Protein AF-A0A7W0EUY7-F1 (afdb_monomer_lite)

Structure (mmCIF, N/CA/C/O backbone):
data_AF-A0A7W0EUY7-F1
#
_entry.id   AF-A0A7W0EUY7-F1
#
loop_
_atom_site.group_PDB
_atom_site.id
_atom_site.type_symbol
_atom_site.label_atom_id
_atom_site.label_alt_id
_atom_site.label_comp_id
_atom_site.label_asym_id
_atom_site.label_entity_id
_atom_site.label_seq_id
_atom_site.pdbx_PDB_ins_code
_atom_site.Cartn_x
_atom_site.Cartn_y
_atom_site.Cartn_z
_atom_site.occupancy
_atom_site.B_iso_or_equiv
_atom_site.auth_seq_id
_atom_site.auth_comp_id
_atom_site.auth_asym_id
_atom_site.auth_atom_id
_atom_site.pdbx_PDB_model_num
ATOM 1 N N . MET A 1 1 ? 21.046 -9.118 4.635 1.00 49.88 1 MET A N 1
ATOM 2 C CA . MET A 1 1 ? 20.279 -7.925 4.225 1.00 49.88 1 MET A CA 1
ATOM 3 C C . MET A 1 1 ? 18.890 -8.117 4.814 1.00 49.88 1 MET A C 1
ATOM 5 O O . MET A 1 1 ? 18.230 -9.040 4.365 1.00 49.88 1 MET A O 1
ATOM 9 N N . THR A 1 2 ? 18.497 -7.392 5.869 1.00 63.44 2 THR A N 1
ATOM 10 C CA . THR A 1 2 ? 17.115 -7.504 6.379 1.00 63.44 2 THR A CA 1
ATOM 11 C C . THR A 1 2 ? 16.222 -6.708 5.430 1.00 63.44 2 THR A C 1
ATOM 13 O O . THR A 1 2 ? 16.460 -5.518 5.200 1.00 63.44 2 THR A O 1
ATOM 16 N N . GLU A 1 3 ? 15.284 -7.381 4.775 1.00 72.25 3 GLU A N 1
ATOM 17 C CA . GLU A 1 3 ? 14.308 -6.731 3.907 1.00 72.25 3 GLU A CA 1
ATOM 18 C C . GLU A 1 3 ? 13.323 -5.973 4.804 1.00 72.25 3 GLU A C 1
ATOM 20 O O . GLU A 1 3 ? 12.881 -6.496 5.822 1.00 72.25 3 GLU A O 1
ATOM 25 N N . LYS A 1 4 ? 13.000 -4.722 4.476 1.00 80.94 4 LYS A N 1
ATOM 26 C CA . LYS A 1 4 ? 12.110 -3.875 5.285 1.00 80.94 4 LYS A CA 1
ATOM 27 C C . LYS A 1 4 ? 10.884 -3.502 4.466 1.00 80.94 4 LYS A C 1
ATOM 29 O O . LYS A 1 4 ? 11.022 -3.122 3.305 1.00 80.94 4 LYS A O 1
ATOM 34 N N . ARG A 1 5 ? 9.695 -3.591 5.059 1.00 84.44 5 ARG A N 1
ATOM 35 C CA . ARG A 1 5 ? 8.418 -3.252 4.415 1.00 84.44 5 ARG A CA 1
ATOM 36 C C . ARG A 1 5 ? 7.858 -1.968 5.015 1.00 84.44 5 ARG A C 1
ATOM 38 O O . ARG A 1 5 ? 7.677 -1.880 6.228 1.00 84.44 5 ARG A O 1
ATOM 45 N N . GLY A 1 6 ? 7.596 -0.979 4.165 1.00 85.94 6 GLY A N 1
ATOM 46 C CA . GLY A 1 6 ? 6.911 0.254 4.545 1.00 85.94 6 GLY A CA 1
ATOM 47 C C . GLY A 1 6 ? 5.396 0.066 4.555 1.00 85.94 6 GLY A C 1
ATOM 48 O O . GLY A 1 6 ? 4.844 -0.643 3.717 1.00 85.94 6 GLY A O 1
ATOM 49 N N . PHE A 1 7 ? 4.708 0.716 5.487 1.00 89.19 7 PHE A N 1
ATOM 50 C CA . PHE A 1 7 ? 3.252 0.779 5.572 1.00 89.19 7 PHE A CA 1
ATOM 51 C C . PHE A 1 7 ? 2.816 2.219 5.828 1.00 89.19 7 PHE A C 1
ATOM 53 O O . PHE A 1 7 ? 3.402 2.905 6.663 1.00 89.19 7 PHE A O 1
ATOM 60 N N . LYS A 1 8 ? 1.758 2.670 5.158 1.00 88.81 8 LYS A N 1
ATOM 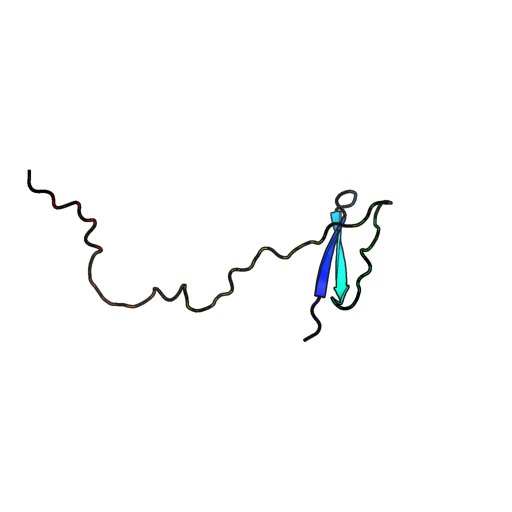61 C CA . LYS A 1 8 ? 1.170 4.004 5.275 1.00 88.81 8 LYS A CA 1
ATOM 62 C C . LYS A 1 8 ? -0.296 3.915 5.700 1.00 88.81 8 LYS A C 1
ATOM 64 O O . LYS A 1 8 ? -1.073 3.127 5.166 1.00 88.81 8 LYS A O 1
ATOM 69 N N . CYS A 1 9 ? -0.685 4.739 6.669 1.00 90.50 9 CYS A N 1
ATOM 70 C CA . CYS A 1 9 ? -2.075 4.890 7.093 1.00 90.50 9 CYS A CA 1
ATOM 71 C C . CYS A 1 9 ? -2.773 5.943 6.225 1.00 90.50 9 CYS A C 1
ATOM 73 O O . CYS A 1 9 ? -2.309 7.079 6.150 1.00 90.50 9 CYS A O 1
ATOM 75 N N . GLU A 1 10 ? -3.914 5.607 5.622 1.00 86.06 10 GLU A N 1
ATOM 76 C CA . GLU A 1 10 ? -4.691 6.551 4.800 1.00 86.06 10 GLU A CA 1
ATOM 77 C C . GLU A 1 10 ? -5.479 7.569 5.646 1.00 86.06 10 GLU A C 1
ATOM 79 O O . GLU A 1 10 ? -5.713 8.687 5.196 1.00 86.06 10 GLU A O 1
ATOM 84 N N . GLY A 1 11 ? -5.821 7.233 6.896 1.00 88.50 11 GLY A N 1
ATOM 85 C CA . GLY A 1 11 ? -6.578 8.120 7.789 1.00 88.50 11 GLY A CA 1
ATOM 86 C C . GLY A 1 11 ? -5.750 9.257 8.397 1.00 88.50 11 GLY A C 1
ATOM 87 O O . GLY A 1 11 ? -6.218 10.388 8.479 1.00 88.50 11 GLY A O 1
ATOM 88 N N . CYS A 1 12 ? -4.506 8.981 8.808 1.00 89.81 12 CYS A N 1
ATOM 89 C CA . CYS A 1 12 ? -3.634 9.974 9.454 1.00 89.81 12 CYS A CA 1
ATOM 90 C C . CYS A 1 12 ? -2.325 10.264 8.703 1.00 89.81 12 CYS A C 1
ATOM 92 O O . CYS A 1 12 ? -1.512 11.044 9.192 1.00 89.81 12 CYS A O 1
ATOM 94 N N . ASN A 1 13 ? -2.108 9.647 7.536 1.00 85.62 13 ASN A N 1
ATOM 95 C CA . ASN A 1 13 ? -0.911 9.806 6.699 1.00 85.62 13 ASN A CA 1
ATOM 96 C C . ASN A 1 13 ? 0.427 9.427 7.368 1.00 85.62 13 ASN A C 1
ATOM 98 O O . ASN A 1 13 ? 1.488 9.752 6.840 1.00 85.62 13 ASN A O 1
ATOM 102 N N . ARG A 1 14 ? 0.411 8.694 8.491 1.00 85.50 14 ARG A N 1
ATOM 103 C CA . ARG A 1 14 ? 1.638 8.171 9.113 1.00 85.50 14 ARG A CA 1
ATOM 104 C C . ARG A 1 14 ? 2.213 6.997 8.331 1.00 85.50 14 ARG A C 1
ATOM 106 O O . ARG A 1 14 ? 1.465 6.138 7.868 1.00 85.50 14 ARG A O 1
ATOM 113 N N . THR A 1 15 ? 3.537 6.925 8.286 1.00 86.81 15 THR A N 1
ATOM 114 C CA . THR A 1 15 ? 4.311 5.810 7.729 1.00 86.81 15 THR A CA 1
ATOM 115 C C . THR A 1 15 ? 5.065 5.064 8.825 1.00 86.81 15 THR A C 1
ATOM 117 O O . THR A 1 15 ? 5.629 5.685 9.723 1.00 86.81 15 THR A O 1
ATOM 120 N N . THR A 1 16 ? 5.085 3.736 8.747 1.00 86.31 16 THR A N 1
ATOM 121 C CA . THR A 1 16 ? 5.854 2.848 9.627 1.00 86.31 16 THR A CA 1
ATOM 122 C C . THR A 1 16 ? 6.613 1.821 8.796 1.00 86.31 16 THR A C 1
ATOM 124 O O . THR A 1 16 ? 6.168 1.461 7.709 1.00 86.31 16 THR A O 1
ATOM 127 N N . THR A 1 17 ? 7.743 1.340 9.302 1.00 86.75 17 THR A N 1
ATOM 128 C CA . THR A 1 17 ? 8.595 0.368 8.610 1.00 86.75 17 THR A CA 1
ATOM 129 C C . THR A 1 17 ? 8.803 -0.834 9.516 1.00 86.75 17 THR A C 1
ATOM 131 O O . THR A 1 17 ? 9.265 -0.669 10.642 1.00 86.75 17 THR A O 1
ATOM 134 N N . LEU A 1 18 ? 8.471 -2.024 9.023 1.00 86.44 18 LEU A N 1
ATOM 135 C CA . LEU A 1 18 ? 8.638 -3.296 9.731 1.00 86.44 18 LEU A CA 1
ATOM 136 C C . LEU A 1 18 ? 9.669 -4.172 9.017 1.00 86.44 18 LEU A C 1
ATOM 138 O O . LEU A 1 18 ? 9.978 -3.940 7.842 1.00 86.44 18 LEU A O 1
ATOM 142 N N . GLU A 1 19 ? 10.208 -5.170 9.710 1.00 85.31 19 GLU A N 1
ATOM 143 C CA . GLU A 1 19 ? 11.068 -6.168 9.078 1.00 85.31 19 GLU A CA 1
ATOM 144 C C . GLU A 1 19 ? 10.203 -7.104 8.218 1.00 85.31 19 GLU A C 1
ATOM 146 O O . GLU A 1 19 ? 9.031 -7.341 8.498 1.00 85.31 19 GLU A O 1
ATOM 151 N N . ALA A 1 20 ? 10.730 -7.614 7.107 1.00 73.38 20 ALA A N 1
ATOM 152 C CA . ALA A 1 20 ? 9.964 -8.473 6.199 1.00 73.38 20 ALA A CA 1
ATOM 153 C C . ALA A 1 20 ? 9.624 -9.841 6.812 1.00 73.38 20 ALA A C 1
ATOM 155 O O . ALA A 1 20 ? 8.739 -10.538 6.304 1.00 73.38 20 ALA A O 1
ATOM 156 N N . GLU A 1 21 ? 10.330 -10.213 7.882 1.00 78.31 21 GLU A N 1
ATOM 157 C CA . GLU A 1 21 ? 10.058 -11.391 8.704 1.00 78.31 21 GLU A CA 1
ATOM 158 C C . GLU A 1 21 ? 8.741 -11.233 9.483 1.00 78.31 21 GLU A C 1
ATOM 160 O O . GLU A 1 21 ? 8.032 -12.219 9.713 1.00 78.31 21 GLU A O 1
ATOM 165 N N . ASP A 1 22 ? 8.340 -9.993 9.783 1.00 76.44 22 ASP A N 1
ATOM 166 C CA . ASP A 1 22 ? 7.057 -9.689 10.396 1.00 76.44 22 ASP A CA 1
ATOM 167 C C . ASP A 1 22 ? 5.918 -9.881 9.383 1.00 76.44 22 ASP A C 1
ATOM 169 O O . ASP A 1 22 ? 5.696 -9.104 8.450 1.00 76.44 22 ASP A O 1
ATOM 173 N N . LYS A 1 23 ? 5.132 -10.944 9.587 1.00 75.31 23 LYS A N 1
ATOM 174 C CA . LYS A 1 23 ? 3.868 -11.184 8.860 1.00 75.31 23 LYS A CA 1
ATOM 175 C C . LYS A 1 23 ? 2.708 -10.324 9.381 1.00 75.31 23 LYS A C 1
ATOM 177 O O . LYS A 1 23 ? 1.604 -10.413 8.845 1.00 75.31 23 LYS A O 1
ATOM 182 N N . ALA A 1 24 ? 2.929 -9.535 10.429 1.00 81.31 24 ALA A N 1
ATOM 183 C CA . ALA A 1 24 ? 1.904 -8.712 11.052 1.00 81.31 24 ALA A CA 1
ATOM 184 C C . ALA A 1 24 ? 1.730 -7.391 10.289 1.00 81.31 24 ALA A C 1
ATOM 186 O O . ALA A 1 24 ? 2.665 -6.604 10.161 1.00 81.31 24 ALA A O 1
ATOM 187 N N . ILE A 1 25 ? 0.515 -7.138 9.798 1.00 84.19 25 ILE A N 1
ATOM 188 C CA . ILE A 1 25 ? 0.150 -5.847 9.207 1.00 84.19 25 ILE A CA 1
ATOM 189 C C . ILE A 1 25 ? -0.200 -4.894 10.359 1.00 84.19 25 ILE A C 1
ATOM 191 O O . ILE A 1 25 ? -1.073 -5.232 11.161 1.00 84.19 25 ILE A O 1
ATOM 195 N N . PRO A 1 26 ? 0.450 -3.722 10.469 1.00 87.38 26 PRO A N 1
ATOM 196 C CA . PRO A 1 26 ? 0.188 -2.801 11.564 1.00 87.38 26 PRO A CA 1
ATOM 197 C C . PRO A 1 26 ? -1.193 -2.159 11.409 1.00 87.38 26 PRO A C 1
ATOM 199 O O . PRO A 1 26 ? -1.608 -1.804 10.305 1.00 87.38 26 PRO A O 1
ATOM 202 N N . GLU A 1 27 ? -1.900 -1.985 12.524 1.00 89.69 27 GLU A N 1
ATOM 203 C CA . GLU A 1 27 ? -3.186 -1.287 12.563 1.00 89.69 27 GLU A CA 1
ATOM 204 C C . GLU A 1 27 ? -2.982 0.181 12.957 1.00 89.69 27 GLU A C 1
ATOM 206 O O . GLU A 1 27 ? -2.255 0.502 13.899 1.00 89.69 27 GLU A O 1
ATOM 211 N N . CYS A 1 28 ? -3.626 1.097 12.236 1.00 89.38 28 CYS A N 1
ATOM 212 C CA . CYS A 1 28 ? -3.615 2.519 12.546 1.00 89.38 28 CYS A CA 1
ATOM 213 C C . CYS A 1 28 ? -4.991 3.126 12.261 1.00 89.38 28 CYS A C 1
ATOM 215 O O . CYS A 1 28 ? -5.611 2.816 11.249 1.00 89.38 28 CYS A O 1
ATOM 217 N N . CYS A 1 29 ? -5.476 3.998 13.151 1.00 87.50 29 CYS A N 1
ATOM 218 C CA . CYS A 1 29 ? -6.830 4.568 13.075 1.00 87.50 29 CYS A CA 1
ATOM 219 C C . CYS A 1 29 ? -7.962 3.514 13.091 1.00 87.50 29 CYS A C 1
ATOM 221 O O . CYS A 1 29 ? -9.041 3.778 12.572 1.00 87.50 29 CYS A O 1
ATOM 223 N N . GLY A 1 30 ? -7.728 2.336 13.688 1.00 88.25 30 GLY A N 1
ATOM 224 C CA . GLY A 1 30 ? -8.697 1.230 13.719 1.00 88.25 30 GLY A CA 1
ATOM 225 C C . GLY A 1 30 ? -8.844 0.496 12.382 1.00 88.25 30 GLY A C 1
ATOM 226 O O . GLY A 1 30 ? -9.837 -0.195 12.165 1.00 88.25 30 GLY A O 1
ATOM 227 N N . GLN A 1 31 ? -7.894 0.684 11.460 1.00 88.38 31 GLN A N 1
ATOM 228 C CA . GLN A 1 31 ? -7.862 0.029 10.155 1.00 88.38 31 GLN A CA 1
ATOM 229 C C . GLN A 1 31 ? -6.451 -0.510 9.865 1.00 88.38 31 GLN A C 1
ATOM 231 O O . GLN A 1 31 ? -5.459 0.098 10.281 1.00 88.38 31 GLN A O 1
ATOM 236 N N . PRO A 1 32 ? -6.320 -1.634 9.140 1.00 87.88 32 PRO A N 1
ATOM 237 C CA . PRO A 1 32 ? -5.014 -2.135 8.728 1.00 87.88 32 PRO A CA 1
ATOM 238 C C . PRO A 1 32 ? -4.325 -1.118 7.808 1.00 87.88 32 PRO A C 1
ATOM 240 O O . PRO A 1 32 ? -4.928 -0.612 6.859 1.00 87.88 32 PRO A O 1
ATOM 243 N N . MET A 1 33 ? -3.060 -0.80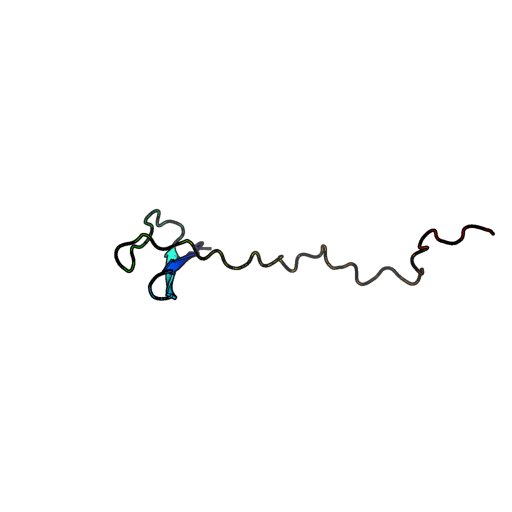0 8.089 1.00 89.94 33 MET A N 1
ATOM 244 C CA . MET A 1 33 ? -2.265 0.098 7.250 1.00 89.94 33 MET A CA 1
ATOM 245 C C . MET A 1 33 ? -1.990 -0.542 5.886 1.00 89.94 33 MET A C 1
ATOM 247 O O . MET A 1 33 ? -1.830 -1.757 5.761 1.00 89.94 33 MET A O 1
ATOM 251 N N . LYS A 1 34 ? -1.889 0.290 4.848 1.00 85.94 34 LYS A N 1
ATOM 252 C CA . LYS A 1 34 ? -1.608 -0.153 3.481 1.00 85.94 34 LYS A CA 1
ATOM 253 C C . LYS A 1 34 ? -0.105 -0.243 3.271 1.00 85.94 34 LYS A C 1
ATOM 255 O O . LYS A 1 34 ? 0.612 0.650 3.707 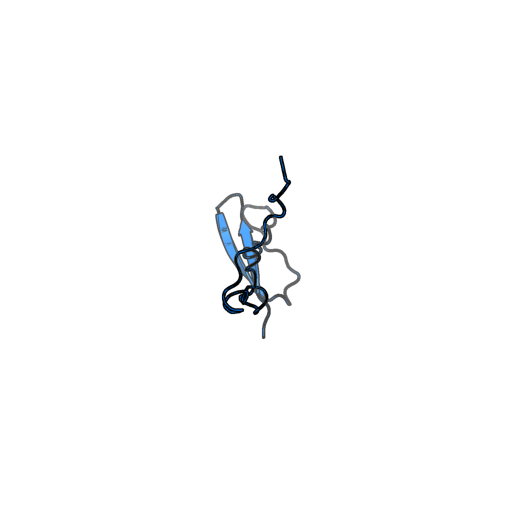1.00 85.94 34 LYS A O 1
ATOM 260 N N . GLN A 1 35 ? 0.385 -1.287 2.606 1.00 84.44 35 GLN A N 1
ATOM 261 C CA . GLN A 1 35 ? 1.815 -1.392 2.309 1.00 84.44 35 GLN A CA 1
ATOM 262 C C . GLN A 1 35 ? 2.234 -0.226 1.397 1.00 84.44 35 GLN A C 1
ATOM 264 O O . GLN A 1 35 ? 1.725 -0.081 0.285 1.00 84.44 35 GLN A O 1
ATOM 269 N N . ASP A 1 36 ? 3.139 0.610 1.897 1.00 78.31 36 ASP A N 1
ATOM 270 C CA . ASP A 1 36 ? 3.800 1.668 1.145 1.00 78.31 36 ASP A CA 1
ATOM 271 C C . ASP A 1 36 ? 4.940 0.992 0.391 1.00 78.31 36 ASP A C 1
ATOM 273 O O . ASP A 1 36 ? 6.053 0.822 0.894 1.00 78.31 36 ASP A O 1
ATOM 277 N N . LEU A 1 37 ? 4.615 0.464 -0.790 1.00 67.75 37 LEU A N 1
ATOM 278 C CA . LEU A 1 37 ? 5.656 0.041 -1.708 1.00 67.75 37 LEU A CA 1
ATOM 279 C C . LEU A 1 37 ? 6.377 1.321 -2.108 1.00 67.75 37 LEU A C 1
ATOM 281 O O . LEU A 1 37 ? 5.757 2.210 -2.698 1.00 67.75 37 LEU A O 1
ATOM 285 N N . ALA A 1 38 ? 7.674 1.396 -1.800 1.00 63.00 38 ALA A N 1
ATOM 286 C CA . ALA A 1 38 ? 8.535 2.383 -2.427 1.00 63.00 38 ALA A CA 1
ATOM 287 C C . ALA A 1 38 ? 8.221 2.381 -3.934 1.00 63.00 38 ALA A C 1
ATOM 289 O O . ALA A 1 38 ? 7.997 1.293 -4.491 1.00 63.00 38 ALA A O 1
ATOM 290 N N . PRO A 1 39 ? 8.148 3.559 -4.588 1.00 59.75 39 PRO A N 1
ATOM 291 C CA . PRO A 1 39 ? 7.974 3.602 -6.032 1.00 59.75 39 PRO A CA 1
ATOM 292 C C .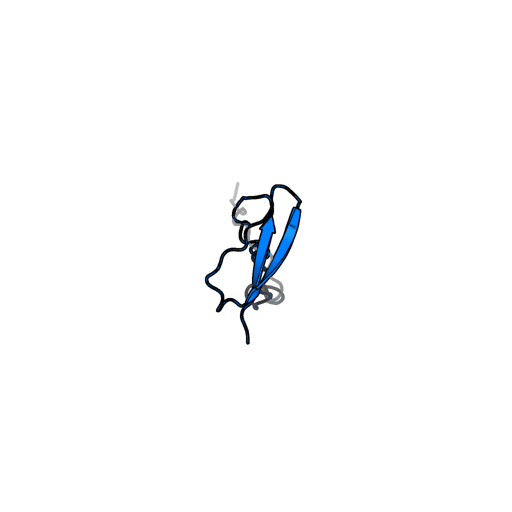 PRO A 1 39 ? 8.985 2.632 -6.616 1.00 59.75 39 P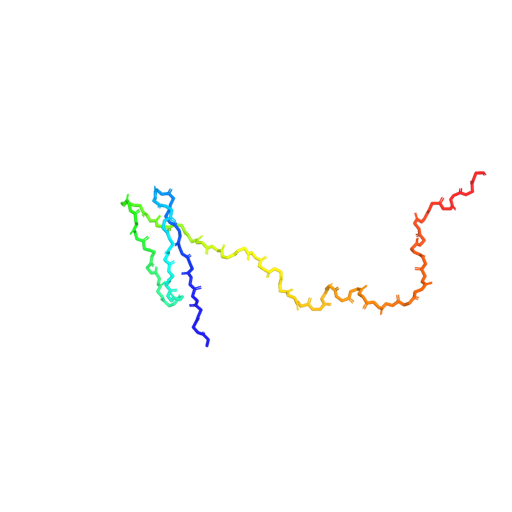RO A C 1
ATOM 294 O O . PRO A 1 39 ? 10.117 2.599 -6.135 1.00 59.75 39 PRO A O 1
ATOM 297 N N . CYS A 1 40 ? 8.546 1.794 -7.556 1.00 55.53 40 CYS A N 1
ATOM 298 C CA . CYS A 1 40 ? 9.416 0.849 -8.233 1.00 55.53 40 CYS A CA 1
ATOM 299 C C . CYS A 1 40 ? 10.562 1.678 -8.815 1.00 55.53 40 CYS A C 1
ATOM 301 O O . CYS A 1 40 ? 10.406 2.327 -9.849 1.00 55.53 40 CYS A O 1
ATOM 303 N N . THR A 1 41 ? 11.665 1.780 -8.072 1.00 55.88 41 THR A N 1
ATOM 304 C CA . THR A 1 41 ? 12.856 2.463 -8.527 1.00 55.88 41 THR A CA 1
ATOM 305 C C . THR A 1 41 ? 13.344 1.505 -9.573 1.00 55.88 41 THR A C 1
ATOM 307 O O . THR A 1 41 ? 13.884 0.453 -9.227 1.00 55.88 41 THR A O 1
ATOM 310 N N . VAL A 1 42 ? 13.044 1.814 -10.833 1.00 55.97 42 VAL A N 1
ATOM 311 C CA . VAL A 1 42 ? 13.817 1.304 -11.952 1.00 55.97 42 VAL A CA 1
ATOM 312 C C . VAL A 1 42 ? 15.263 1.399 -11.500 1.00 55.97 42 VAL A C 1
ATOM 314 O O . VAL A 1 42 ? 15.787 2.481 -11.234 1.00 55.97 42 VAL A O 1
ATOM 317 N N . THR A 1 43 ? 15.823 0.240 -11.185 1.00 52.62 43 THR A N 1
ATOM 318 C CA . THR A 1 43 ? 17.206 0.124 -10.782 1.00 52.62 43 THR A CA 1
ATOM 319 C C . THR A 1 43 ? 18.006 0.765 -11.903 1.00 52.62 43 THR A C 1
ATOM 321 O O . THR A 1 43 ? 17.704 0.544 -13.076 1.00 52.62 43 THR A O 1
ATOM 324 N N . ASP A 1 44 ? 19.008 1.566 -11.550 1.00 52.00 44 ASP A N 1
ATOM 325 C CA . ASP A 1 44 ? 20.048 2.039 -12.468 1.00 52.00 44 ASP A CA 1
ATOM 326 C C . ASP A 1 44 ? 20.906 0.831 -12.899 1.00 52.00 44 ASP A C 1
ATOM 328 O O . ASP A 1 44 ? 22.089 0.707 -12.614 1.00 52.00 44 ASP A O 1
ATOM 332 N N . THR A 1 45 ? 20.260 -0.195 -13.445 1.00 53.09 45 THR A N 1
ATOM 333 C CA . THR A 1 45 ? 20.905 -1.311 -14.109 1.00 53.09 45 THR A CA 1
ATOM 334 C C . THR A 1 45 ? 21.034 -0.911 -15.567 1.00 53.09 45 THR A C 1
ATOM 336 O O . THR A 1 45 ? 20.153 -0.267 -16.133 1.00 53.09 45 THR A O 1
ATOM 339 N N . ALA A 1 46 ? 22.169 -1.281 -16.143 1.00 55.84 46 ALA A N 1
ATOM 340 C CA . ALA A 1 46 ? 22.755 -0.803 -17.389 1.00 55.84 46 ALA A CA 1
ATOM 341 C C . ALA A 1 46 ? 21.899 -0.914 -18.676 1.00 55.84 46 ALA A C 1
ATOM 343 O O . ALA A 1 46 ? 22.394 -0.608 -19.752 1.00 55.84 46 ALA A O 1
ATOM 344 N N . GLU A 1 47 ? 20.616 -1.265 -18.605 1.00 51.22 47 GLU A N 1
ATOM 345 C CA . GLU A 1 47 ? 19.668 -1.271 -19.734 1.00 51.22 47 GLU A CA 1
ATOM 346 C C . GLU A 1 47 ? 19.284 0.158 -20.191 1.00 51.22 47 GLU A C 1
ATOM 348 O O . GLU A 1 47 ? 18.627 0.345 -21.213 1.00 51.22 47 GLU A O 1
ATOM 353 N N . HIS A 1 48 ? 19.707 1.187 -19.445 1.00 51.22 48 HIS A N 1
ATOM 354 C CA . HIS A 1 48 ? 19.695 2.596 -19.862 1.00 51.22 48 HIS A CA 1
ATOM 355 C C . HIS A 1 48 ? 21.051 3.078 -20.414 1.00 51.22 48 HIS A C 1
ATOM 357 O O . HIS A 1 48 ? 21.174 4.233 -20.823 1.00 51.22 48 HIS A O 1
ATOM 363 N N . ALA A 1 49 ? 22.061 2.204 -20.508 1.00 53.03 49 ALA A N 1
ATOM 364 C CA . ALA A 1 49 ? 23.328 2.489 -21.181 1.00 53.03 49 ALA A CA 1
ATOM 365 C C . ALA A 1 49 ? 23.180 2.406 -22.716 1.00 53.03 49 ALA A C 1
ATOM 367 O O . ALA A 1 49 ? 23.963 1.771 -23.406 1.00 53.03 49 ALA A O 1
ATOM 368 N N . ARG A 1 50 ? 22.182 3.095 -23.284 1.00 57.69 50 ARG A N 1
ATOM 369 C CA . ARG A 1 50 ? 22.172 3.501 -24.705 1.00 57.69 50 ARG A CA 1
ATOM 370 C C . ARG A 1 50 ? 22.940 4.814 -24.901 1.00 57.69 50 ARG A C 1
ATOM 372 O O . ARG A 1 50 ? 22.737 5.531 -25.874 1.00 57.69 50 ARG A O 1
ATOM 379 N N . MET A 1 51 ? 23.826 5.150 -23.968 1.00 58.72 51 MET A N 1
ATOM 380 C CA . MET A 1 51 ? 24.874 6.125 -24.202 1.00 58.72 51 MET A CA 1
ATOM 381 C C . MET A 1 51 ? 26.076 5.357 -24.757 1.00 58.72 51 MET A C 1
ATOM 383 O O . MET A 1 51 ? 26.752 4.673 -23.996 1.00 58.72 51 MET A O 1
ATOM 387 N N . ASN A 1 52 ? 26.330 5.524 -26.061 1.00 56.97 52 ASN A N 1
ATOM 388 C CA . ASN A 1 52 ? 27.552 5.160 -26.796 1.00 56.97 52 ASN A CA 1
ATOM 389 C C . ASN A 1 52 ? 27.495 3.909 -27.704 1.00 56.97 52 ASN A C 1
ATOM 391 O O . ASN A 1 52 ? 28.212 2.936 -27.484 1.00 56.97 52 ASN A O 1
ATOM 395 N N . GLU A 1 53 ? 26.794 4.021 -28.835 1.00 52.22 53 GLU A N 1
ATOM 396 C CA . GLU A 1 53 ? 27.385 3.602 -30.114 1.00 52.22 53 GLU A CA 1
ATOM 397 C C . GLU A 1 53 ? 27.251 4.741 -31.135 1.00 52.22 53 GLU A C 1
ATOM 399 O O . GLU A 1 53 ? 26.266 5.478 -31.170 1.00 52.22 53 GLU A O 1
ATOM 404 N N . SER A 1 54 ? 28.349 4.989 -31.836 1.00 57.28 54 SER A N 1
ATOM 405 C CA . SER A 1 54 ? 28.684 6.241 -32.499 1.00 57.28 54 SER A CA 1
ATOM 406 C C . SER A 1 54 ? 27.907 6.483 -33.796 1.00 57.28 54 SER A C 1
ATOM 408 O O . SER A 1 54 ? 28.034 5.717 -34.740 1.00 57.28 54 SER A O 1
ATOM 410 N N . GLY A 1 55 ? 27.270 7.650 -33.909 1.00 57.50 55 GLY A N 1
ATOM 411 C CA . GLY A 1 55 ? 27.379 8.463 -35.127 1.00 57.50 55 GLY A CA 1
ATOM 412 C C . GLY A 1 55 ? 26.496 8.143 -36.337 1.00 57.50 55 GLY A C 1
ATOM 413 O O . GLY A 1 55 ? 26.724 8.760 -37.375 1.00 57.50 55 GLY A O 1
ATOM 414 N N . GLU A 1 56 ? 25.487 7.280 -36.238 1.00 59.50 56 GLU A N 1
ATOM 415 C CA . GLU A 1 56 ? 24.504 7.111 -37.320 1.00 59.50 56 GLU A CA 1
ATOM 416 C C . GLU A 1 56 ? 23.174 7.791 -36.944 1.00 59.50 56 GLU A C 1
ATOM 418 O O . GLU A 1 56 ? 22.596 7.468 -35.901 1.00 59.50 56 GLU A O 1
ATOM 423 N N . PRO A 1 57 ? 22.668 8.769 -37.727 1.00 69.81 57 PRO A N 1
ATOM 424 C CA . PRO A 1 57 ? 21.301 9.236 -37.545 1.00 69.81 57 PRO A CA 1
ATOM 425 C C . PRO A 1 57 ? 20.348 8.054 -37.745 1.00 69.81 57 PRO A C 1
ATOM 427 O O . PRO A 1 57 ? 20.472 7.303 -38.709 1.00 69.81 57 PRO A O 1
ATOM 430 N N . CYS A 1 58 ? 19.399 7.900 -36.822 1.00 70.25 58 CYS A N 1
ATOM 431 C CA . CYS A 1 58 ? 18.316 6.931 -36.935 1.00 70.25 58 CYS A CA 1
ATOM 432 C C . CYS A 1 58 ? 17.578 7.162 -38.264 1.00 70.25 58 CYS A C 1
ATOM 434 O O . CYS A 1 58 ? 16.920 8.192 -38.433 1.00 70.25 58 CYS A O 1
ATOM 436 N N . ASP A 1 59 ? 17.716 6.232 -39.211 1.00 66.19 59 ASP A N 1
ATOM 437 C CA . ASP A 1 59 ? 16.957 6.230 -40.461 1.00 66.19 59 ASP A CA 1
ATOM 438 C C . ASP A 1 59 ? 15.476 5.994 -40.120 1.00 66.19 59 ASP A C 1
ATOM 440 O O . ASP A 1 59 ? 15.041 4.869 -39.890 1.00 66.19 59 ASP A O 1
ATOM 444 N N . ASP A 1 60 ? 14.693 7.073 -40.009 1.00 68.81 60 ASP A N 1
ATOM 445 C CA . ASP A 1 60 ? 13.277 7.042 -39.592 1.00 68.81 60 ASP A CA 1
ATOM 446 C C . ASP A 1 60 ? 12.346 6.460 -40.685 1.00 68.81 60 ASP A C 1
ATOM 448 O O . ASP A 1 60 ? 11.148 6.740 -40.711 1.00 68.81 60 ASP A O 1
ATOM 452 N N . GLY A 1 61 ? 12.887 5.711 -41.659 1.00 65.38 61 GLY A N 1
ATOM 453 C CA . GLY A 1 61 ? 12.146 5.035 -42.731 1.00 65.38 61 GLY A CA 1
ATOM 454 C C . GLY A 1 61 ? 11.291 5.948 -43.622 1.00 65.38 61 GLY A C 1
ATOM 455 O O . GLY A 1 61 ? 10.496 5.464 -44.427 1.00 65.38 61 GLY A O 1
ATOM 456 N N . ARG A 1 62 ? 11.418 7.276 -43.492 1.00 65.44 62 ARG A N 1
ATOM 457 C CA . ARG A 1 62 ? 10.596 8.283 -44.190 1.00 65.44 62 ARG A CA 1
ATOM 458 C C . ARG A 1 62 ? 11.182 8.767 -45.511 1.00 65.44 62 ARG A C 1
ATOM 460 O O . ARG A 1 62 ? 10.607 9.654 -46.137 1.00 65.44 62 ARG A O 1
ATOM 467 N N . ALA A 1 63 ? 12.263 8.157 -45.988 1.00 65.06 63 ALA A N 1
ATOM 468 C CA . ALA A 1 63 ? 12.741 8.342 -47.355 1.00 65.06 63 ALA A CA 1
ATOM 469 C C . ALA A 1 63 ? 11.904 7.506 -48.346 1.00 65.06 63 ALA A C 1
ATOM 471 O O . ALA A 1 63 ? 12.399 6.616 -49.032 1.00 65.06 63 ALA A O 1
ATOM 472 N N . GLY A 1 64 ? 10.604 7.795 -48.424 1.00 58.94 64 GLY A N 1
ATOM 473 C CA . GLY A 1 64 ? 9.766 7.367 -49.538 1.00 58.94 64 GLY A CA 1
ATOM 474 C C . GLY A 1 64 ? 9.928 8.354 -50.690 1.00 58.94 64 GLY A C 1
ATOM 475 O O . GLY A 1 64 ? 9.567 9.519 -50.547 1.00 58.94 64 GLY A O 1
ATOM 476 N N . LYS A 1 65 ? 10.472 7.901 -51.827 1.00 58.22 65 LYS A N 1
ATOM 477 C CA . LYS A 1 65 ? 10.455 8.657 -53.089 1.00 58.22 65 LYS A CA 1
ATOM 478 C C . 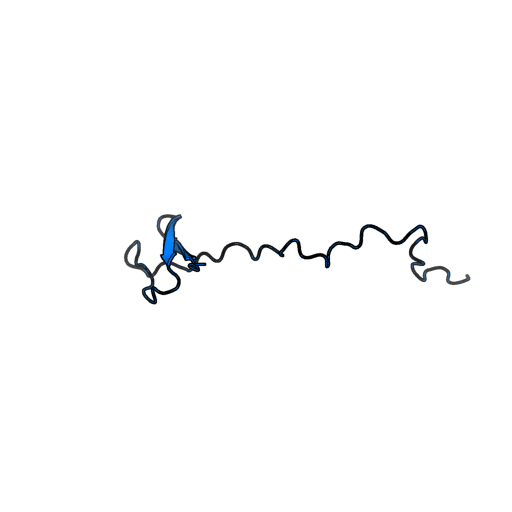LYS A 1 65 ? 9.013 9.048 -53.441 1.00 58.22 65 LYS A C 1
ATOM 480 O O . LYS A 1 65 ? 8.216 8.162 -53.747 1.00 58.22 65 LYS A O 1
ATOM 485 N N . GLY A 1 66 ? 8.736 10.348 -53.473 1.00 48.09 66 GLY A N 1
ATOM 486 C CA . GLY A 1 66 ? 7.706 10.962 -54.311 1.00 48.09 66 GLY A CA 1
ATOM 487 C C . GLY A 1 66 ? 8.389 11.689 -55.450 1.00 48.09 66 GLY A C 1
ATOM 488 O O . GLY A 1 66 ? 9.228 12.555 -55.128 1.00 48.09 66 GLY A O 1
#

Secondary structure (DSSP, 8-state):
---EEEEE-TTT--EEEEETT--PPPEETTEEPEEE---------GGG------------S-----

Sequence (66 aa):
MTEKRGFKCEGCNRTTTLEAEDKAIPECCGQPMKQDLAPCTVTDTAEHARMNESGEPCDDGRAGKG

Foldseek 3Di:
DFDKWWWADPVPRDIDIDTPVDPDFDDDPNHGTHTPDDPPPPPVDCPVVPPDDDDDDPPPVPPDDD

Radius of gyration: 23.33 Å; chains: 1; bounding box: 37×22×68 Å

pLDDT: mean 72.14, std 14.22, range [48.09, 90.5]